Protein AF-A0A7L3MSP8-F1 (afdb_monomer_lite)

Secondary structure (DSSP, 8-state):
-HHHHHHHHHHHHHHHH-TT-HHHHHHHHHHHHHHHHHHHHHTT--THHHHHHHHHHHHT-S-----TTS--TTHHHHHHHHHHHHHHHHHHHHHHHHHTHHHH--TT-EEEEES--HHHHHHHHHHHTT---EEEEE--TTTTTHHHHHHHHHTTT-EEEEE-GGGHHHHGGG-SB-

pLDDT: mean 87.99, std 14.35, range [41.19, 97.31]

Organism: NCBI:txid2585811

Structure (mmCIF, N/CA/C/O backbone):
data_AF-A0A7L3MSP8-F1
#
_entry.id   AF-A0A7L3MSP8-F1
#
loop_
_atom_site.group_PDB
_atom_site.id
_atom_site.type_symbol
_atom_site.label_atom_id
_atom_site.label_alt_id
_atom_site.label_comp_id
_atom_site.label_asym_id
_atom_site.label_entity_id
_atom_site.label_seq_id
_atom_site.pdbx_PDB_ins_code
_atom_site.Cartn_x
_atom_site.Cartn_y
_atom_site.Cartn_z
_atom_site.occupancy
_atom_site.B_iso_or_equiv
_atom_site.auth_seq_id
_atom_site.auth_comp_id
_atom_site.auth_asym_id
_atom_site.auth_atom_id
_atom_site.pdbx_PDB_model_num
ATOM 1 N N . GLY A 1 1 ? 10.321 0.038 -31.923 1.00 70.44 1 GLY A N 1
ATOM 2 C CA . GLY A 1 1 ? 11.666 0.379 -31.422 1.00 70.44 1 GLY A CA 1
ATOM 3 C C . GLY A 1 1 ? 12.126 -0.817 -30.639 1.00 70.44 1 GLY A C 1
ATOM 4 O O . GLY A 1 1 ? 11.414 -1.190 -29.720 1.00 70.44 1 GLY A O 1
ATOM 5 N N . GLU A 1 2 ? 13.235 -1.444 -31.031 1.00 84.06 2 GLU A N 1
ATOM 6 C CA . GLU A 1 2 ? 13.592 -2.818 -30.628 1.00 84.06 2 GLU A CA 1
ATOM 7 C C . GLU A 1 2 ? 13.489 -3.065 -29.111 1.00 84.06 2 GLU A C 1
ATOM 9 O O . GLU A 1 2 ? 12.880 -4.042 -28.683 1.00 84.06 2 GLU A O 1
ATOM 14 N N . LEU A 1 3 ? 13.963 -2.119 -28.293 1.00 86.50 3 LEU A N 1
ATOM 15 C CA . LEU A 1 3 ? 13.866 -2.186 -26.832 1.00 86.50 3 LEU A CA 1
ATOM 16 C C . LEU A 1 3 ? 12.416 -2.186 -26.310 1.00 86.50 3 LEU A C 1
ATOM 18 O O . LEU A 1 3 ? 12.076 -2.963 -25.422 1.00 86.50 3 LEU A O 1
ATOM 22 N N . MET A 1 4 ? 11.554 -1.325 -26.853 1.00 88.06 4 MET A N 1
ATOM 23 C CA . MET A 1 4 ? 10.150 -1.215 -26.431 1.00 88.06 4 MET A CA 1
ATOM 24 C C . MET A 1 4 ? 9.363 -2.481 -26.775 1.00 88.06 4 MET A C 1
ATOM 26 O O . MET A 1 4 ? 8.525 -2.922 -25.987 1.00 88.06 4 MET A O 1
ATOM 30 N N . ASP A 1 5 ? 9.640 -3.067 -27.940 1.00 90.50 5 ASP A N 1
ATOM 31 C CA . ASP A 1 5 ? 8.989 -4.293 -28.401 1.00 90.50 5 ASP A CA 1
ATOM 32 C C . ASP A 1 5 ? 9.466 -5.506 -27.585 1.00 90.50 5 ASP A C 1
ATOM 34 O O . ASP A 1 5 ? 8.649 -6.340 -27.183 1.00 90.50 5 ASP A O 1
ATOM 38 N N . LEU A 1 6 ? 10.756 -5.552 -27.231 1.00 93.44 6 LEU A N 1
ATOM 39 C CA . LEU A 1 6 ? 11.322 -6.558 -26.329 1.00 93.44 6 LEU A CA 1
ATOM 40 C C . LEU A 1 6 ? 10.687 -6.487 -24.935 1.00 93.44 6 LEU A C 1
ATOM 42 O O . LEU A 1 6 ? 10.172 -7.490 -24.443 1.00 93.44 6 LEU A O 1
ATOM 46 N N . ILE A 1 7 ? 10.648 -5.300 -24.319 1.00 93.00 7 ILE A N 1
ATOM 47 C CA . ILE A 1 7 ? 10.046 -5.112 -22.988 1.00 93.00 7 ILE A CA 1
ATOM 48 C C . ILE A 1 7 ? 8.552 -5.448 -23.012 1.00 93.00 7 ILE A C 1
ATOM 50 O O . ILE A 1 7 ? 8.040 -6.051 -22.070 1.00 93.00 7 ILE A O 1
ATOM 54 N N . ARG A 1 8 ? 7.833 -5.098 -24.086 1.00 92.62 8 ARG A N 1
ATOM 55 C CA . ARG A 1 8 ? 6.415 -5.4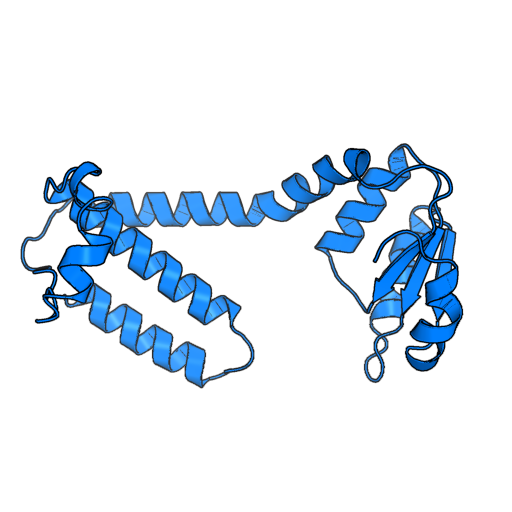50 -24.232 1.00 92.62 8 ARG A CA 1
ATOM 56 C C . ARG A 1 8 ? 6.216 -6.960 -24.326 1.00 92.62 8 ARG A C 1
ATOM 58 O O . ARG A 1 8 ? 5.309 -7.477 -23.682 1.00 92.62 8 ARG A O 1
ATOM 65 N N . THR A 1 9 ? 7.053 -7.649 -25.096 1.00 94.81 9 THR A N 1
ATOM 66 C CA . THR A 1 9 ? 6.977 -9.105 -25.273 1.00 94.81 9 THR A CA 1
ATOM 67 C C . THR A 1 9 ? 7.233 -9.825 -23.952 1.00 94.81 9 THR A C 1
ATOM 69 O O . THR A 1 9 ? 6.417 -10.641 -23.524 1.00 94.81 9 THR A O 1
ATOM 72 N N . GLU A 1 10 ? 8.308 -9.470 -23.246 1.00 94.12 10 GLU A N 1
ATOM 73 C CA . GLU A 1 10 ? 8.603 -10.048 -21.931 1.00 94.12 10 GLU A CA 1
ATOM 74 C C . GLU A 1 10 ? 7.538 -9.675 -20.893 1.00 94.12 10 GLU A C 1
ATOM 76 O O . GLU A 1 10 ? 7.059 -10.534 -20.154 1.00 94.12 10 GLU A O 1
ATOM 81 N N . GLY A 1 11 ? 7.059 -8.431 -20.901 1.00 93.19 11 GLY A N 1
ATOM 82 C CA . GLY A 1 11 ? 5.972 -7.984 -20.032 1.00 93.19 11 GLY A CA 1
ATOM 83 C C . GLY A 1 11 ? 4.668 -8.754 -20.234 1.00 93.19 11 GLY A C 1
ATOM 84 O O . GLY A 1 11 ? 3.991 -9.090 -19.261 1.00 93.19 11 GLY A O 1
ATOM 85 N N . GLN A 1 12 ? 4.320 -9.076 -21.483 1.00 93.69 12 GLN A N 1
ATOM 86 C CA . GLN A 1 12 ? 3.164 -9.916 -21.803 1.00 93.69 12 GLN A CA 1
ATOM 87 C C . GLN A 1 12 ? 3.348 -11.338 -21.278 1.00 93.69 12 GLN A C 1
ATOM 89 O O . GLN A 1 12 ? 2.421 -11.877 -20.677 1.00 93.69 12 GLN A O 1
ATOM 94 N N . ARG A 1 13 ? 4.542 -11.924 -21.433 1.00 95.25 13 ARG A N 1
ATOM 95 C CA . ARG A 1 13 ? 4.858 -13.252 -20.886 1.00 95.25 13 ARG A CA 1
ATOM 96 C C . ARG A 1 13 ? 4.731 -13.280 -19.363 1.00 95.25 13 ARG A C 1
ATOM 98 O O . ARG A 1 13 ? 4.086 -14.176 -18.829 1.00 95.25 13 ARG A O 1
ATOM 105 N N . MET A 1 14 ? 5.288 -12.285 -18.670 1.00 93.38 14 MET A N 1
ATOM 106 C CA . MET A 1 14 ? 5.207 -12.181 -17.208 1.00 93.38 14 MET A CA 1
ATOM 107 C C . MET A 1 14 ? 3.766 -11.989 -16.723 1.00 93.38 14 MET A C 1
ATOM 109 O O . MET A 1 14 ? 3.343 -12.641 -15.775 1.00 93.38 14 MET A O 1
ATOM 113 N N . THR A 1 15 ? 2.992 -11.136 -17.398 1.00 93.19 15 THR A N 1
ATOM 114 C CA . THR A 1 15 ? 1.585 -10.885 -17.039 1.00 93.19 15 THR A CA 1
ATOM 115 C C . THR A 1 15 ? 0.713 -12.116 -17.296 1.00 93.19 15 THR A C 1
ATOM 117 O O . THR A 1 15 ? -0.173 -12.424 -16.504 1.00 93.19 15 THR A O 1
ATOM 120 N N . ALA A 1 16 ? 0.974 -12.852 -18.379 1.00 93.94 16 ALA A N 1
ATOM 121 C CA . ALA A 1 16 ? 0.261 -14.087 -18.692 1.00 93.94 16 ALA A CA 1
ATOM 122 C C . ALA A 1 16 ? 0.574 -15.221 -17.701 1.00 93.94 16 ALA A C 1
ATOM 124 O O . ALA A 1 16 ? -0.272 -16.087 -17.495 1.00 93.94 16 ALA A O 1
ATOM 125 N N . ALA A 1 17 ? 1.759 -15.213 -17.079 1.00 95.06 17 ALA A N 1
ATOM 126 C CA . ALA A 1 17 ? 2.148 -16.224 -16.099 1.00 95.06 17 ALA A CA 1
ATOM 127 C C . ALA A 1 17 ? 1.324 -16.147 -14.801 1.00 95.06 17 ALA A C 1
ATOM 129 O O . ALA A 1 17 ? 1.023 -17.187 -14.222 1.00 95.06 17 ALA A O 1
ATOM 130 N N . GLN A 1 18 ? 0.944 -14.942 -14.358 1.00 92.12 18 GLN A N 1
ATOM 131 C CA . GLN A 1 18 ? 0.063 -14.748 -13.203 1.00 92.12 18 GLN A CA 1
ATOM 132 C C . GLN A 1 18 ? -0.848 -13.523 -13.403 1.00 92.12 18 GLN A C 1
ATOM 134 O O . GLN A 1 18 ? -0.516 -12.424 -12.956 1.00 92.12 18 GLN A O 1
ATOM 139 N N . PRO A 1 19 ? -2.023 -13.693 -14.039 1.00 91.38 19 PRO A N 1
ATOM 140 C CA . PRO A 1 19 ? -2.903 -12.573 -14.383 1.00 91.38 19 PRO A CA 1
ATOM 141 C C . PRO A 1 19 ? -3.465 -11.798 -13.182 1.00 91.38 19 PRO A C 1
ATOM 143 O O . PRO A 1 19 ? -3.823 -10.631 -13.322 1.00 91.38 19 PRO A O 1
ATOM 146 N N . SER A 1 20 ? -3.549 -12.426 -12.003 1.00 93.06 20 SER A N 1
ATOM 147 C CA . SER A 1 20 ? -3.999 -11.767 -10.769 1.00 93.06 20 SER A CA 1
ATOM 148 C C . SER A 1 20 ? -2.957 -10.806 -10.184 1.00 93.06 20 SER A C 1
ATOM 150 O O . SER A 1 20 ? -3.317 -9.889 -9.450 1.00 93.06 20 SER A O 1
ATOM 152 N N . GLU A 1 21 ? -1.673 -10.991 -10.507 1.00 93.00 21 GLU A N 1
ATOM 153 C CA . GLU A 1 21 ? -0.573 -10.169 -9.998 1.00 93.00 21 GLU A CA 1
ATOM 154 C C . GLU A 1 21 ? -0.356 -8.955 -10.909 1.00 93.00 21 GLU A C 1
ATOM 156 O O . GLU A 1 21 ? 0.511 -8.918 -11.786 1.00 93.00 21 GLU A O 1
ATOM 161 N N . THR A 1 22 ? -1.178 -7.926 -10.712 1.00 93.81 22 THR A N 1
ATOM 162 C CA . THR A 1 22 ? -1.141 -6.729 -11.567 1.00 93.81 22 THR A CA 1
ATOM 163 C C . THR A 1 22 ? 0.103 -5.863 -11.357 1.00 93.81 22 THR A C 1
ATOM 165 O O . THR A 1 22 ? 0.445 -5.076 -12.244 1.00 93.81 22 THR A O 1
ATOM 168 N N . THR A 1 23 ? 0.808 -6.017 -10.229 1.00 93.94 23 THR A N 1
ATOM 169 C CA . THR A 1 23 ? 1.994 -5.228 -9.861 1.00 93.94 23 THR A CA 1
ATOM 170 C C . THR A 1 23 ? 3.063 -5.291 -10.942 1.00 93.94 23 THR A C 1
ATOM 172 O O . THR A 1 23 ? 3.531 -4.256 -11.408 1.00 93.94 23 THR A O 1
ATOM 175 N N . VAL A 1 24 ? 3.390 -6.490 -11.425 1.00 93.69 24 VAL A N 1
ATOM 176 C CA . VAL A 1 24 ? 4.423 -6.687 -12.452 1.00 93.69 24 VAL A CA 1
ATOM 177 C C . VAL A 1 24 ? 4.041 -5.983 -13.756 1.00 93.69 24 VAL A C 1
ATOM 179 O O . VAL A 1 24 ? 4.837 -5.230 -14.314 1.00 93.69 24 VAL A O 1
ATOM 182 N N . GLY A 1 25 ? 2.799 -6.154 -14.215 1.00 93.31 25 GLY A N 1
ATOM 183 C CA . GLY A 1 25 ? 2.310 -5.492 -15.427 1.00 93.31 25 GLY A CA 1
ATOM 184 C C . GLY A 1 25 ? 2.254 -3.964 -15.295 1.00 93.31 25 GLY A C 1
ATOM 185 O O . GLY A 1 25 ? 2.564 -3.247 -16.250 1.00 93.31 25 GLY A O 1
ATOM 186 N N . ASN A 1 26 ? 1.893 -3.453 -14.113 1.00 94.62 26 ASN A N 1
ATOM 187 C CA . ASN A 1 26 ? 1.927 -2.023 -13.798 1.00 94.62 26 ASN A CA 1
ATOM 188 C C . ASN A 1 26 ? 3.366 -1.483 -13.832 1.00 94.62 26 ASN A C 1
ATOM 190 O O . ASN A 1 26 ? 3.604 -0.446 -14.453 1.00 94.62 26 ASN A O 1
ATOM 194 N N . MET A 1 27 ? 4.328 -2.207 -13.251 1.00 94.94 27 MET A N 1
ATOM 195 C CA . MET A 1 27 ? 5.745 -1.833 -13.262 1.00 94.94 27 MET A CA 1
ATOM 196 C C . MET A 1 27 ? 6.330 -1.823 -14.676 1.00 94.94 27 MET A C 1
ATOM 198 O O . MET A 1 27 ? 6.977 -0.851 -15.056 1.00 94.94 27 MET A O 1
ATOM 202 N N . VAL A 1 28 ? 6.029 -2.828 -15.506 1.00 94.56 28 VAL A N 1
ATOM 203 C CA . VAL A 1 28 ? 6.460 -2.842 -16.916 1.00 94.56 28 VAL A CA 1
ATOM 204 C C . VAL A 1 28 ? 5.891 -1.645 -17.681 1.00 94.56 28 VAL A C 1
ATOM 206 O O . VAL A 1 28 ? 6.617 -0.975 -18.414 1.00 94.56 28 VAL A O 1
ATOM 209 N N . ARG A 1 29 ? 4.603 -1.325 -17.495 1.00 93.69 29 ARG A N 1
ATOM 210 C CA . ARG A 1 29 ? 3.987 -0.138 -18.112 1.00 93.69 29 ARG A CA 1
ATOM 211 C C . ARG A 1 29 ? 4.640 1.162 -17.641 1.00 93.69 29 ARG A C 1
ATOM 213 O O . ARG A 1 29 ? 4.819 2.062 -18.459 1.00 93.69 29 ARG A O 1
ATOM 220 N N . ARG A 1 30 ? 5.027 1.249 -16.365 1.00 94.50 30 ARG A N 1
ATOM 221 C CA . ARG A 1 30 ? 5.748 2.402 -15.807 1.00 94.50 30 ARG A CA 1
ATOM 222 C C . ARG A 1 30 ? 7.136 2.544 -16.438 1.00 94.50 30 ARG A C 1
ATOM 224 O O . ARG A 1 30 ? 7.463 3.630 -16.899 1.00 94.50 30 ARG A O 1
ATOM 231 N N . VAL A 1 31 ? 7.896 1.457 -16.578 1.00 94.62 31 VAL A N 1
ATOM 232 C CA . VAL A 1 31 ? 9.206 1.464 -17.262 1.00 94.62 31 VAL A CA 1
ATOM 233 C C . VAL A 1 31 ? 9.072 1.857 -18.738 1.00 94.62 31 VAL A C 1
ATOM 235 O O . VAL A 1 31 ? 9.825 2.697 -19.220 1.00 94.62 31 VAL A O 1
ATOM 238 N N . LEU A 1 32 ? 8.077 1.326 -19.457 1.00 92.69 32 LEU A N 1
ATOM 239 C CA . LEU A 1 32 ? 7.799 1.730 -20.844 1.00 92.69 32 LEU A CA 1
ATOM 240 C C . LEU A 1 32 ? 7.466 3.227 -20.957 1.00 92.69 32 LEU A C 1
ATOM 242 O O . LEU A 1 32 ? 7.831 3.862 -21.946 1.00 92.69 32 LEU A O 1
ATOM 246 N N . LYS A 1 33 ? 6.770 3.791 -19.962 1.00 91.31 33 LYS A N 1
ATOM 247 C CA . LYS A 1 33 ? 6.485 5.228 -19.891 1.00 91.31 33 LYS A CA 1
ATOM 248 C C . LYS A 1 33 ? 7.767 6.038 -19.663 1.00 91.31 33 LYS A C 1
ATOM 250 O O . LYS A 1 33 ? 7.997 6.963 -20.430 1.00 91.31 33 LYS A O 1
ATOM 255 N N . VAL A 1 34 ? 8.625 5.631 -18.725 1.00 92.50 34 VAL A N 1
ATOM 256 C CA . VAL A 1 34 ? 9.934 6.270 -18.477 1.00 92.50 34 VAL A CA 1
ATOM 257 C C . VAL A 1 34 ? 10.793 6.295 -19.741 1.00 92.50 34 VAL A C 1
ATOM 259 O O . VAL A 1 34 ? 11.325 7.335 -20.106 1.00 92.50 34 VAL A O 1
ATOM 262 N N . ILE A 1 35 ? 10.881 5.173 -20.464 1.00 90.75 35 ILE A N 1
ATOM 263 C CA . ILE A 1 35 ? 11.656 5.102 -21.714 1.00 90.75 35 ILE A CA 1
ATOM 264 C C . ILE A 1 35 ? 11.102 6.072 -22.761 1.00 90.75 35 ILE A C 1
ATOM 266 O O . ILE A 1 35 ? 11.875 6.734 -23.452 1.00 90.75 35 ILE A O 1
ATOM 270 N N . ARG A 1 36 ? 9.772 6.176 -22.882 1.00 88.44 36 ARG A N 1
ATOM 271 C CA . ARG A 1 36 ? 9.125 7.114 -23.808 1.00 88.44 36 ARG A CA 1
ATOM 272 C C . ARG A 1 36 ? 9.396 8.570 -23.427 1.00 88.44 36 ARG A C 1
ATOM 274 O O . ARG A 1 36 ? 9.682 9.369 -24.312 1.00 88.44 36 ARG A O 1
ATOM 281 N N . GLU A 1 37 ? 9.311 8.903 -22.144 1.00 88.44 37 GLU A N 1
ATOM 282 C CA . GLU A 1 37 ? 9.545 10.258 -21.631 1.00 88.44 37 GLU A CA 1
ATOM 283 C C . GLU A 1 37 ? 11.007 10.680 -21.811 1.00 88.44 37 GLU A C 1
ATOM 285 O O . GLU A 1 37 ? 11.266 11.732 -22.390 1.00 88.44 37 GLU A O 1
ATOM 290 N N . GLU A 1 38 ? 11.967 9.833 -21.432 1.00 88.81 38 GLU A N 1
ATOM 291 C CA . GLU A 1 38 ? 13.398 10.112 -21.616 1.00 88.81 38 GLU A CA 1
ATOM 292 C C . GLU A 1 38 ? 13.793 10.192 -23.096 1.00 88.81 38 GLU A C 1
ATOM 294 O O . GLU A 1 38 ? 14.581 11.053 -23.494 1.00 88.81 38 GLU A O 1
ATOM 299 N N . TYR A 1 39 ? 13.196 9.354 -23.950 1.00 87.75 39 TYR A N 1
ATOM 300 C CA . TYR A 1 39 ? 13.377 9.465 -25.396 1.00 87.75 39 TYR A CA 1
ATOM 301 C C . TYR A 1 39 ? 12.806 10.778 -25.943 1.00 87.75 39 TYR A C 1
ATOM 303 O O . TYR A 1 39 ? 13.478 11.464 -26.711 1.00 87.75 39 TYR A O 1
ATOM 311 N N . GLY A 1 40 ? 11.593 11.157 -25.528 1.00 84.81 40 GLY A N 1
ATOM 312 C CA . GLY A 1 40 ? 10.947 12.410 -25.923 1.00 84.81 40 GLY A CA 1
ATOM 313 C C . GLY A 1 40 ? 11.746 13.646 -25.508 1.00 84.81 40 GLY A C 1
ATOM 314 O O . GLY A 1 40 ? 11.926 14.554 -26.322 1.00 84.81 40 GLY A O 1
ATOM 315 N N . ARG A 1 41 ? 12.300 13.639 -24.288 1.00 84.31 41 ARG A N 1
ATOM 316 C CA . ARG A 1 41 ? 13.190 14.689 -23.767 1.00 84.31 41 ARG A CA 1
ATOM 317 C C . ARG A 1 41 ? 14.435 14.862 -24.635 1.00 84.31 41 ARG A C 1
ATOM 319 O O . ARG A 1 41 ? 14.742 15.977 -25.047 1.00 84.31 41 ARG A O 1
ATOM 326 N N . LEU A 1 42 ? 15.121 13.769 -24.977 1.00 84.25 42 LEU A N 1
ATOM 327 C CA . LEU A 1 42 ? 16.322 13.808 -25.829 1.00 84.25 42 LEU A CA 1
ATOM 328 C C . LEU A 1 42 ? 16.016 14.136 -27.297 1.00 84.25 42 LEU A C 1
ATOM 330 O O . LEU A 1 42 ? 16.856 14.705 -27.992 1.00 84.25 42 LEU A O 1
ATOM 334 N N . HIS A 1 43 ? 14.815 13.805 -27.769 1.00 82.25 43 HIS A N 1
ATOM 335 C CA . HIS A 1 43 ? 14.352 14.140 -29.113 1.00 82.25 43 HIS A CA 1
ATOM 336 C C . HIS A 1 43 ? 13.924 15.612 -29.263 1.00 82.25 43 HIS A C 1
ATOM 338 O O . HIS A 1 43 ? 13.669 16.059 -30.379 1.00 82.25 43 HIS A O 1
ATOM 344 N N . GLY A 1 44 ? 13.875 16.386 -28.171 1.00 71.81 44 GLY A N 1
ATOM 345 C CA . GLY A 1 44 ? 13.511 17.807 -28.194 1.00 71.81 44 GLY A CA 1
ATOM 346 C C . GLY A 1 44 ? 12.003 18.067 -28.209 1.00 71.81 44 GLY A C 1
ATOM 347 O O . GLY A 1 44 ? 11.564 19.140 -28.624 1.00 71.81 44 GLY A O 1
ATOM 348 N N . ARG A 1 45 ? 11.189 17.103 -27.766 1.00 64.06 45 ARG A N 1
ATOM 349 C CA . ARG A 1 45 ? 9.739 17.279 -27.630 1.00 64.06 45 ARG A CA 1
ATOM 350 C C . ARG A 1 45 ? 9.468 18.114 -26.368 1.00 64.06 45 ARG A C 1
ATOM 352 O O . ARG A 1 45 ? 9.705 17.646 -25.260 1.00 64.06 45 ARG A O 1
ATOM 359 N N . SER A 1 46 ? 9.037 19.368 -26.542 1.00 51.09 46 SER A N 1
ATOM 360 C CA . SER A 1 46 ? 8.674 20.263 -25.427 1.00 51.09 46 SER A CA 1
ATOM 361 C C . SER A 1 46 ? 7.380 19.812 -24.744 1.00 51.09 46 SER A C 1
ATOM 363 O O . SER A 1 46 ? 6.423 19.433 -25.421 1.00 51.09 46 SER A O 1
ATOM 365 N N . GLU A 1 47 ? 7.341 19.914 -23.412 1.00 52.97 47 GLU A N 1
ATOM 366 C CA . GLU A 1 47 ? 6.218 19.492 -22.555 1.00 52.97 47 GLU A CA 1
ATOM 367 C C . GLU A 1 47 ? 4.882 20.204 -22.883 1.00 52.97 47 GLU A C 1
ATOM 369 O O . GLU A 1 47 ? 3.811 19.661 -22.613 1.00 52.97 47 GLU A O 1
ATOM 374 N N . GLU A 1 48 ? 4.911 21.368 -23.548 1.00 47.22 48 GLU A N 1
ATOM 375 C CA . GLU A 1 48 ? 3.712 22.113 -23.980 1.00 47.22 48 GLU A CA 1
ATOM 376 C C . GLU A 1 48 ? 2.898 21.414 -25.091 1.00 47.22 48 GLU A C 1
ATOM 378 O O . GLU A 1 48 ? 1.691 21.639 -25.204 1.00 47.22 48 GLU A O 1
ATOM 383 N N . SER A 1 49 ? 3.511 20.523 -25.882 1.00 50.09 49 SER A N 1
ATOM 384 C CA . SER A 1 49 ? 2.816 19.793 -26.958 1.00 50.09 49 SER A CA 1
ATOM 385 C C . SER A 1 49 ? 1.800 18.775 -26.423 1.00 50.09 49 SER A C 1
ATOM 387 O O . SER A 1 49 ? 0.774 18.528 -27.053 1.00 50.09 49 SER A O 1
ATOM 389 N N . ASP A 1 50 ? 2.044 18.190 -25.247 1.00 52.78 50 ASP A N 1
ATOM 390 C CA . ASP A 1 50 ? 1.279 17.027 -24.780 1.00 52.78 50 ASP A CA 1
ATOM 391 C C . ASP A 1 50 ? -0.096 17.383 -24.179 1.00 52.78 50 ASP A C 1
ATOM 393 O O . ASP A 1 50 ? -1.023 16.569 -24.240 1.00 52.78 50 ASP A O 1
ATOM 397 N N . GLN A 1 51 ? -0.284 18.605 -23.660 1.00 51.75 51 GLN A N 1
ATOM 398 C CA . GLN A 1 51 ? -1.576 19.041 -23.104 1.00 51.75 51 GLN A CA 1
ATOM 399 C C . GLN A 1 51 ? -2.590 19.451 -24.185 1.00 51.75 51 GLN A C 1
ATOM 401 O O . GLN A 1 51 ? -3.780 19.164 -24.044 1.00 51.75 51 GLN A O 1
ATOM 406 N N . GLN A 1 52 ? -2.146 20.066 -25.287 1.00 47.47 52 GLN A N 1
ATOM 407 C CA . GLN A 1 52 ? -3.031 20.472 -26.392 1.00 47.47 52 GLN A CA 1
ATOM 408 C C . GLN A 1 52 ? -3.359 19.321 -27.362 1.00 47.47 52 GLN A C 1
ATOM 410 O O . GLN A 1 52 ? -4.375 19.359 -28.057 1.00 47.47 52 GLN A O 1
ATOM 415 N N . GLU A 1 53 ? -2.557 18.255 -27.382 1.00 53.00 53 GLU A N 1
ATOM 416 C CA . GLU A 1 53 ? -2.726 17.131 -28.306 1.00 53.00 53 GLU A CA 1
ATOM 417 C C . GLU A 1 53 ? -3.805 16.113 -27.898 1.00 53.00 53 GLU A C 1
ATOM 419 O O . GLU A 1 53 ? -4.193 15.300 -28.731 1.00 53.00 53 GLU A O 1
ATOM 424 N N . SER A 1 54 ? -4.332 16.122 -26.668 1.00 59.53 54 SER A N 1
ATOM 425 C CA . SER A 1 54 ? -5.186 15.017 -26.181 1.00 59.53 54 SER A CA 1
ATOM 426 C C . SER A 1 54 ? -6.537 14.879 -26.898 1.00 59.53 54 SER A C 1
ATOM 428 O O . SER A 1 54 ? -6.973 13.758 -27.152 1.00 59.53 54 SER A O 1
ATOM 430 N N . LEU A 1 55 ? -7.190 15.981 -27.288 1.00 57.78 55 LEU A N 1
ATOM 431 C CA . LEU A 1 55 ? -8.424 15.916 -28.092 1.00 57.78 55 LEU A CA 1
ATOM 432 C C . LEU A 1 55 ? -8.131 15.765 -29.592 1.00 57.78 55 LEU A C 1
ATOM 434 O O . LEU A 1 55 ? -8.839 15.041 -30.291 1.00 57.78 55 LEU A O 1
ATOM 438 N N . HIS A 1 56 ? -7.058 16.387 -30.087 1.00 53.19 56 HIS A N 1
ATOM 439 C CA . HIS A 1 56 ? -6.695 16.341 -31.503 1.00 53.19 56 HIS A CA 1
ATOM 440 C C . HIS A 1 56 ? -6.099 14.973 -31.911 1.00 53.19 56 HIS A C 1
ATOM 442 O O . HIS A 1 56 ? -6.456 14.443 -32.960 1.00 53.19 56 HIS A O 1
ATOM 448 N N . LYS A 1 57 ? -5.287 14.312 -31.069 1.00 55.16 57 LYS A N 1
ATOM 449 C CA . LYS A 1 57 ? -4.761 12.945 -31.305 1.00 55.16 57 LYS A CA 1
ATOM 450 C C . LYS A 1 57 ? -5.846 11.872 -31.309 1.00 55.16 57 LYS A C 1
ATOM 452 O O . LYS A 1 57 ? -5.720 10.893 -32.037 1.00 55.16 57 LYS A O 1
ATOM 457 N N . LEU A 1 58 ? -6.905 12.048 -30.519 1.00 57.31 58 LEU A N 1
ATOM 458 C CA . LEU A 1 58 ? -8.025 11.103 -30.452 1.00 57.31 58 LEU A CA 1
ATOM 459 C C . LEU A 1 58 ? -8.860 11.130 -31.744 1.00 57.31 58 LEU A C 1
ATOM 461 O O . LEU A 1 58 ? -9.295 10.085 -32.226 1.00 57.31 58 LEU A O 1
ATOM 465 N N . LEU A 1 59 ? -9.016 12.319 -32.336 1.00 54.38 59 LEU A N 1
ATOM 466 C CA . LEU A 1 59 ? -9.716 12.540 -33.606 1.00 54.38 59 LEU A CA 1
ATOM 467 C C . LEU A 1 59 ? -8.856 12.213 -34.840 1.00 54.38 59 LEU A C 1
ATOM 469 O O . LEU A 1 59 ? -9.398 11.859 -35.883 1.00 54.38 59 LEU A O 1
ATOM 473 N N . THR A 1 60 ? -7.528 12.269 -34.719 1.00 54.62 60 THR A N 1
ATOM 474 C CA . THR A 1 60 ? -6.575 12.028 -35.819 1.00 54.62 60 THR A CA 1
ATOM 475 C C . THR A 1 60 ? -5.901 10.656 -35.704 1.00 54.62 60 THR A C 1
ATOM 477 O O . THR A 1 60 ? -4.703 10.535 -35.944 1.00 54.62 60 THR A O 1
ATOM 480 N N . SER A 1 61 ? -6.642 9.619 -35.293 1.00 45.22 61 SER A N 1
ATOM 481 C CA . SER A 1 61 ? -6.134 8.262 -35.024 1.00 45.22 61 SER A CA 1
ATOM 482 C C . SER A 1 61 ? -5.672 7.495 -36.280 1.00 45.22 61 SER A C 1
ATOM 484 O O . SER A 1 61 ? -6.158 6.419 -36.609 1.00 45.22 61 SER A O 1
ATOM 486 N N . GLY A 1 62 ? -4.652 8.010 -36.961 1.00 41.19 62 GLY A N 1
ATOM 487 C CA . GLY A 1 62 ? -3.597 7.190 -37.540 1.00 41.19 62 GLY A CA 1
ATOM 488 C C . GLY A 1 62 ? -2.494 7.116 -36.494 1.00 41.19 62 GLY A C 1
ATOM 489 O O . GLY A 1 62 ? -1.918 8.144 -36.152 1.00 41.19 62 GLY A O 1
ATOM 490 N N . GLY A 1 63 ? -2.267 5.933 -35.917 1.00 46.03 63 GLY A N 1
ATOM 491 C CA . GLY A 1 63 ? -1.330 5.743 -34.812 1.00 46.03 63 GLY A CA 1
ATOM 492 C C . GLY A 1 63 ? -0.007 6.465 -35.057 1.00 46.03 63 GLY A C 1
ATOM 493 O O . GLY A 1 63 ? 0.686 6.180 -36.032 1.00 46.03 63 GLY A O 1
ATOM 494 N N . LEU A 1 64 ? 0.338 7.389 -34.159 1.00 48.38 64 LEU A N 1
ATOM 495 C CA . LEU A 1 64 ? 1.686 7.927 -34.073 1.00 48.38 64 LEU A CA 1
ATOM 496 C C . LEU A 1 64 ? 2.595 6.761 -33.687 1.00 48.38 64 LEU A C 1
ATOM 498 O O . LEU A 1 64 ? 2.763 6.433 -32.512 1.00 48.38 64 LEU A O 1
ATOM 502 N N . SER A 1 65 ? 3.126 6.087 -34.704 1.00 52.09 65 SER A N 1
ATOM 503 C CA . SER A 1 65 ? 4.379 5.364 -34.592 1.00 52.09 65 SER A CA 1
ATOM 504 C C . SER A 1 65 ? 5.387 6.392 -34.107 1.00 52.09 65 SER A C 1
ATOM 506 O O . SER A 1 65 ? 5.866 7.209 -34.886 1.00 52.09 65 SER A O 1
ATOM 508 N N . GLU A 1 66 ? 5.630 6.429 -32.799 1.00 58.16 66 GLU A N 1
ATOM 509 C CA . GLU A 1 66 ? 6.786 7.134 -32.267 1.00 58.16 66 GLU A CA 1
ATOM 510 C C . GLU A 1 66 ? 8.004 6.504 -32.949 1.00 58.16 66 GLU A C 1
ATOM 512 O O . GLU A 1 66 ? 8.310 5.324 -32.752 1.00 58.16 66 GLU A O 1
ATOM 517 N N . ASP A 1 67 ? 8.633 7.261 -33.846 1.00 64.94 67 ASP A N 1
ATOM 518 C CA . ASP A 1 67 ? 9.775 6.798 -34.619 1.00 64.94 67 ASP A CA 1
ATOM 519 C C . ASP A 1 67 ? 10.995 6.717 -33.698 1.00 64.94 67 ASP A C 1
ATOM 521 O O . ASP A 1 67 ? 11.839 7.604 -33.661 1.00 64.94 67 ASP A O 1
ATOM 525 N N . PHE A 1 68 ? 11.110 5.610 -32.960 1.00 72.12 68 PHE A N 1
ATOM 526 C CA . PHE A 1 68 ? 12.251 5.265 -32.099 1.00 72.12 68 PHE A CA 1
ATOM 527 C C . PHE A 1 68 ? 13.510 4.885 -32.901 1.00 72.12 68 PHE A C 1
ATOM 529 O O . PHE A 1 68 ? 14.170 3.886 -32.608 1.00 72.12 68 PHE A O 1
ATOM 536 N N . ARG A 1 69 ? 13.797 5.605 -33.987 1.00 73.19 69 ARG A N 1
ATOM 537 C CA . ARG A 1 69 ? 14.850 5.260 -34.951 1.00 73.19 69 ARG A CA 1
ATOM 538 C C . ARG A 1 69 ? 16.164 5.977 -34.679 1.00 73.19 69 ARG A C 1
ATOM 540 O O . ARG A 1 69 ? 17.207 5.451 -35.054 1.00 73.19 69 ARG A O 1
ATOM 547 N N . THR A 1 70 ? 16.137 7.146 -34.039 1.00 80.38 70 THR A N 1
ATOM 548 C CA . THR A 1 70 ? 17.363 7.888 -33.715 1.00 80.38 70 THR A CA 1
ATOM 549 C C . THR A 1 70 ? 17.993 7.353 -32.425 1.00 80.38 70 THR A C 1
ATOM 551 O O . THR A 1 70 ? 17.353 7.389 -31.372 1.00 80.38 70 THR A O 1
ATOM 554 N N . PRO A 1 71 ? 19.237 6.839 -32.464 1.00 80.75 71 PRO A N 1
ATOM 555 C CA . PRO A 1 71 ? 19.920 6.388 -31.261 1.00 80.75 71 PRO A CA 1
ATOM 556 C C . PRO A 1 71 ? 20.515 7.582 -30.507 1.00 80.75 71 PRO A C 1
ATOM 558 O O . PRO A 1 71 ? 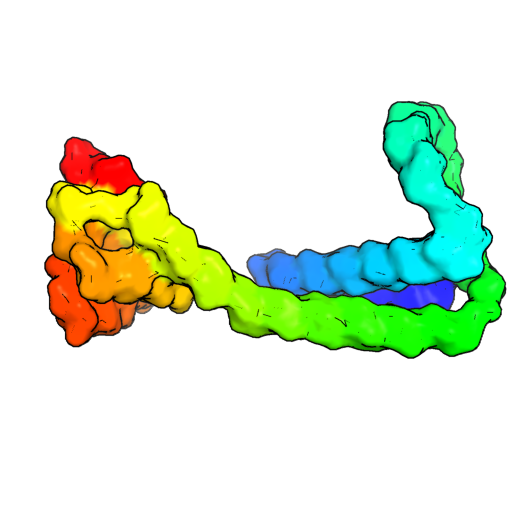21.261 8.378 -31.074 1.00 80.75 71 PRO A O 1
ATOM 561 N N . TYR A 1 72 ? 20.239 7.665 -29.207 1.00 84.12 72 TYR A N 1
ATOM 562 C CA . TYR A 1 72 ? 20.880 8.618 -28.301 1.00 84.12 72 TYR A CA 1
ATOM 563 C C . TYR A 1 72 ? 21.776 7.855 -27.313 1.00 84.12 72 TYR A C 1
ATOM 565 O O . TYR A 1 72 ? 21.258 7.042 -26.545 1.00 84.12 72 TYR A O 1
ATOM 573 N N . PRO A 1 73 ? 23.103 8.093 -27.289 1.00 84.56 73 PRO A N 1
ATOM 574 C CA . PRO A 1 73 ? 24.017 7.372 -26.397 1.00 84.56 73 PRO A CA 1
ATOM 575 C C . PRO A 1 73 ? 23.710 7.550 -24.901 1.00 84.56 73 PRO A C 1
ATOM 577 O O . PRO A 1 73 ? 23.914 6.622 -24.120 1.00 84.56 73 PRO A O 1
ATOM 580 N N . SER A 1 74 ? 23.188 8.715 -24.504 1.00 90.31 74 SER A N 1
ATOM 581 C CA . SER A 1 74 ? 22.826 9.036 -23.116 1.00 90.31 74 SER A CA 1
ATOM 582 C C . SER A 1 74 ? 21.514 8.398 -22.652 1.00 90.31 74 SER A C 1
ATOM 584 O O . SER A 1 74 ? 21.327 8.235 -21.450 1.00 90.31 74 SER A O 1
ATOM 586 N N . LEU A 1 75 ? 20.634 7.967 -23.567 1.00 89.56 75 LEU A N 1
ATOM 587 C CA . LEU A 1 75 ? 19.304 7.440 -23.225 1.00 89.56 75 LEU A CA 1
ATOM 588 C C . LEU A 1 75 ? 19.381 6.269 -22.247 1.00 89.56 75 LEU A C 1
ATOM 590 O O . LEU A 1 75 ? 18.606 6.190 -21.301 1.00 89.56 75 LEU A O 1
ATOM 594 N N . ARG A 1 76 ? 20.338 5.359 -22.455 1.00 90.69 76 ARG A N 1
ATOM 595 C CA . ARG A 1 76 ? 20.524 4.210 -21.565 1.00 90.69 76 ARG A CA 1
ATOM 596 C C . ARG A 1 76 ? 20.870 4.648 -20.141 1.00 90.69 76 ARG A C 1
ATOM 598 O O . ARG A 1 76 ? 20.346 4.059 -19.204 1.00 90.69 76 ARG A O 1
ATOM 605 N N . ALA A 1 77 ? 21.760 5.629 -19.989 1.00 93.81 77 ALA A N 1
ATOM 606 C CA . ALA A 1 77 ? 22.176 6.119 -18.678 1.00 93.81 77 ALA A CA 1
ATOM 607 C C . ALA A 1 77 ? 21.002 6.793 -17.957 1.00 93.81 77 ALA A C 1
ATOM 609 O O . ALA A 1 77 ? 20.691 6.401 -16.837 1.00 93.81 77 ALA A O 1
ATOM 610 N N . ASN A 1 78 ? 20.284 7.684 -18.648 1.00 92.94 78 ASN A N 1
ATOM 611 C CA . ASN A 1 78 ? 19.107 8.363 -18.107 1.00 92.94 78 ASN A CA 1
ATOM 612 C C . ASN A 1 78 ? 18.004 7.383 -17.682 1.00 92.94 78 ASN A C 1
ATOM 614 O O . ASN A 1 78 ? 17.440 7.505 -16.602 1.00 92.94 78 ASN A O 1
ATOM 618 N N . VAL A 1 79 ? 17.705 6.378 -18.514 1.00 93.75 79 VAL A N 1
ATOM 619 C CA . VAL A 1 79 ? 16.686 5.369 -18.188 1.00 93.75 79 VAL A CA 1
ATOM 620 C C . VAL A 1 79 ? 17.095 4.551 -16.963 1.00 93.75 79 VAL A C 1
ATOM 622 O O . VAL A 1 79 ? 16.250 4.258 -16.123 1.00 93.75 79 VAL A O 1
ATOM 625 N N . ILE A 1 80 ? 18.374 4.181 -16.836 1.00 94.75 80 ILE A N 1
ATOM 626 C CA . ILE A 1 80 ? 18.869 3.459 -15.654 1.00 94.75 80 ILE A CA 1
ATOM 627 C C . ILE A 1 80 ? 18.756 4.333 -14.401 1.00 94.75 80 ILE A C 1
ATOM 629 O O . ILE A 1 80 ? 18.315 3.845 -13.364 1.00 94.75 80 ILE A O 1
ATOM 633 N N . GLU A 1 81 ? 19.125 5.608 -14.492 1.00 95.94 81 GLU A N 1
ATOM 634 C CA . GLU A 1 81 ? 19.006 6.563 -13.388 1.00 95.94 81 GLU A CA 1
ATOM 635 C C . GLU A 1 81 ? 17.548 6.729 -12.940 1.00 95.94 81 GLU A C 1
ATOM 637 O O . GLU A 1 81 ? 17.253 6.533 -11.764 1.00 95.94 81 GLU A O 1
ATOM 642 N N . ALA A 1 82 ? 16.622 6.941 -13.878 1.00 95.25 82 ALA A N 1
ATOM 643 C CA . ALA A 1 82 ? 15.194 7.065 -13.590 1.00 95.25 82 ALA A CA 1
ATOM 644 C C . ALA A 1 82 ? 14.587 5.785 -12.979 1.00 95.25 82 ALA A C 1
ATOM 646 O O . ALA A 1 82 ? 13.706 5.848 -12.120 1.00 95.25 82 ALA A O 1
ATOM 647 N N . ILE A 1 83 ? 15.051 4.601 -13.395 1.00 95.50 83 ILE A N 1
ATOM 648 C CA . ILE A 1 83 ? 14.631 3.330 -12.783 1.00 95.50 83 ILE A CA 1
ATOM 649 C C . ILE A 1 83 ? 15.168 3.207 -11.350 1.00 95.50 83 ILE A C 1
ATOM 651 O O . ILE A 1 83 ? 14.443 2.738 -10.474 1.00 95.50 83 ILE A O 1
ATOM 655 N N . ASN A 1 84 ? 16.408 3.629 -11.091 1.00 96.75 84 ASN A N 1
ATOM 656 C CA . ASN A 1 84 ? 16.978 3.609 -9.742 1.00 96.75 84 ASN A CA 1
ATOM 657 C C . ASN A 1 84 ? 16.271 4.601 -8.809 1.00 96.75 84 ASN A C 1
ATOM 659 O O . ASN A 1 84 ? 15.982 4.253 -7.668 1.00 96.75 84 ASN A O 1
ATOM 663 N N . GLU A 1 85 ? 15.942 5.799 -9.291 1.00 96.12 85 GLU A N 1
ATOM 664 C CA . GLU A 1 85 ? 15.146 6.776 -8.540 1.00 96.12 85 GLU A CA 1
ATOM 665 C C . GLU A 1 85 ? 13.773 6.201 -8.168 1.00 96.12 85 GLU A C 1
ATOM 667 O O . GLU A 1 85 ? 13.368 6.239 -7.007 1.00 96.12 85 GLU A O 1
ATOM 672 N N . MET A 1 86 ? 13.099 5.567 -9.131 1.00 94.81 86 MET A N 1
ATOM 673 C CA . MET A 1 86 ? 11.830 4.877 -8.898 1.00 94.81 86 MET A CA 1
ATOM 674 C C . MET A 1 86 ? 11.947 3.762 -7.852 1.00 94.81 86 MET A C 1
ATOM 676 O O . MET A 1 86 ? 11.018 3.547 -7.075 1.00 94.81 86 MET A O 1
ATOM 680 N N . LEU A 1 87 ? 13.059 3.027 -7.833 1.00 95.56 87 LEU A N 1
ATOM 681 C CA . LEU A 1 87 ? 13.295 1.973 -6.849 1.00 95.56 87 LEU A CA 1
ATOM 682 C C . LEU A 1 87 ? 13.416 2.563 -5.439 1.00 95.56 87 LEU A C 1
ATOM 684 O O . LEU A 1 87 ? 12.736 2.093 -4.529 1.00 95.56 87 LEU A O 1
ATOM 688 N N . ILE A 1 88 ? 14.204 3.628 -5.278 1.00 96.31 88 ILE A N 1
ATOM 689 C CA . ILE A 1 88 ? 14.367 4.334 -3.997 1.00 96.31 88 ILE A CA 1
ATOM 690 C C . ILE A 1 88 ? 13.018 4.890 -3.506 1.00 96.31 88 ILE A C 1
ATOM 692 O O . ILE A 1 88 ? 12.681 4.771 -2.328 1.00 96.31 88 ILE A O 1
ATOM 696 N N . GLU A 1 89 ? 12.208 5.453 -4.406 1.00 95.12 89 GLU A N 1
ATOM 697 C CA . GLU A 1 89 ? 10.859 5.941 -4.090 1.00 95.12 89 GLU A CA 1
ATOM 698 C C . GLU A 1 89 ? 9.948 4.815 -3.565 1.00 95.12 89 GLU A C 1
ATOM 700 O O . GLU A 1 89 ? 9.242 4.983 -2.563 1.00 95.12 89 GLU A O 1
ATOM 705 N N . LEU A 1 90 ? 9.975 3.646 -4.214 1.00 93.88 90 LEU A N 1
ATOM 706 C CA . LEU A 1 90 ? 9.182 2.485 -3.804 1.00 93.88 90 LEU A CA 1
ATOM 707 C C . LEU A 1 90 ? 9.585 1.975 -2.418 1.00 93.88 90 LEU A C 1
ATOM 709 O O . LEU A 1 90 ? 8.709 1.643 -1.618 1.00 93.88 90 LEU A O 1
ATOM 713 N N . GLU A 1 91 ? 10.882 1.952 -2.112 1.00 94.50 91 GLU A N 1
ATOM 714 C CA . GLU A 1 91 ? 11.385 1.554 -0.794 1.00 94.50 91 GLU A CA 1
ATOM 715 C C . GLU A 1 91 ? 10.898 2.503 0.313 1.00 94.50 91 GLU A C 1
ATOM 717 O O . GLU A 1 91 ? 10.452 2.042 1.364 1.00 94.50 91 GLU A O 1
ATOM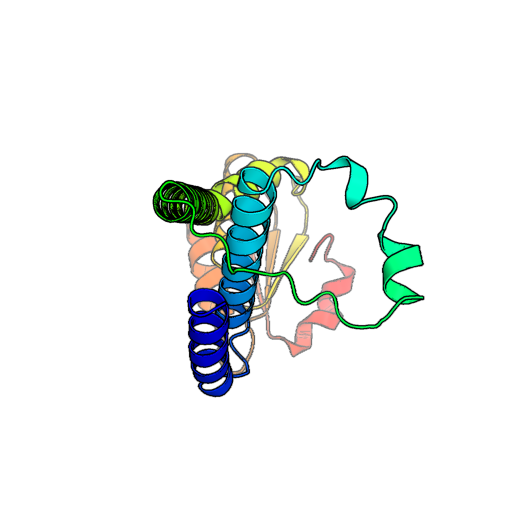 722 N N . GLY A 1 92 ? 10.880 3.816 0.058 1.00 94.00 92 GLY A N 1
ATOM 723 C CA . GLY A 1 92 ? 10.426 4.827 1.023 1.00 94.00 92 GLY A CA 1
ATOM 724 C C . GLY A 1 92 ? 8.904 4.991 1.145 1.00 94.00 92 GLY A C 1
ATOM 725 O O . GLY A 1 92 ? 8.425 5.711 2.023 1.00 94.00 92 GLY A O 1
ATOM 726 N N . THR A 1 93 ? 8.109 4.343 0.289 1.00 95.38 93 THR A N 1
ATOM 727 C CA . THR A 1 93 ? 6.657 4.592 0.206 1.00 95.38 93 THR A CA 1
ATOM 728 C C . THR A 1 93 ? 5.917 4.252 1.506 1.00 95.38 93 THR A C 1
ATOM 730 O O . THR A 1 93 ? 5.002 4.974 1.902 1.00 95.38 93 THR A O 1
ATOM 733 N N . THR A 1 94 ? 6.311 3.181 2.202 1.00 95.25 94 THR A N 1
ATOM 734 C CA . THR A 1 94 ? 5.618 2.751 3.433 1.00 95.25 94 THR A CA 1
ATOM 735 C C . THR A 1 94 ? 5.779 3.771 4.559 1.00 95.25 94 THR A C 1
ATOM 737 O O . THR A 1 94 ? 4.798 4.103 5.223 1.00 95.25 94 THR A O 1
ATOM 740 N N . ASP A 1 95 ? 6.983 4.314 4.728 1.00 94.69 95 ASP A N 1
ATOM 741 C CA . ASP A 1 95 ? 7.279 5.304 5.766 1.00 94.69 95 ASP A CA 1
ATOM 742 C C . ASP A 1 95 ? 6.601 6.643 5.462 1.00 94.69 95 ASP A C 1
ATOM 744 O O . ASP A 1 95 ? 6.031 7.274 6.355 1.00 94.69 95 ASP A O 1
ATOM 748 N N . ASN A 1 96 ? 6.575 7.037 4.185 1.00 95.69 96 ASN A N 1
ATOM 749 C CA . ASN A 1 96 ? 5.868 8.233 3.730 1.00 95.69 96 ASN A CA 1
ATOM 750 C C . ASN A 1 96 ? 4.371 8.176 4.054 1.00 95.69 96 ASN A C 1
ATOM 752 O O . ASN A 1 96 ? 3.810 9.153 4.551 1.00 95.69 96 ASN A O 1
ATOM 756 N N . ILE A 1 97 ? 3.732 7.024 3.831 1.00 96.44 97 ILE A N 1
ATOM 757 C CA . ILE A 1 97 ? 2.326 6.808 4.194 1.00 96.44 97 ILE A CA 1
ATOM 758 C C . ILE A 1 97 ? 2.161 6.828 5.718 1.00 96.44 97 ILE A C 1
ATOM 760 O O . ILE A 1 97 ? 1.252 7.474 6.237 1.00 96.44 97 ILE A O 1
ATOM 764 N N . ALA A 1 98 ? 3.048 6.159 6.455 1.00 95.25 98 ALA A N 1
ATOM 765 C CA . ALA A 1 98 ? 2.949 6.059 7.906 1.00 95.25 98 ALA A CA 1
ATOM 766 C C . ALA A 1 98 ? 3.106 7.422 8.613 1.00 95.25 98 ALA A C 1
ATOM 768 O O . ALA A 1 98 ? 2.433 7.675 9.614 1.00 95.25 98 ALA A O 1
ATOM 769 N N . MET A 1 99 ? 3.898 8.348 8.059 1.00 94.00 99 MET A N 1
ATOM 770 C CA . MET A 1 99 ? 4.011 9.723 8.569 1.00 94.00 99 MET A CA 1
ATOM 771 C C . MET A 1 99 ? 2.680 10.494 8.545 1.00 94.00 99 MET A C 1
ATOM 773 O O . MET A 1 99 ? 2.442 11.323 9.425 1.00 94.00 99 MET A O 1
ATOM 777 N N . GLN A 1 100 ? 1.783 10.189 7.603 1.00 95.06 100 GLN A N 1
ATOM 778 C CA . GLN A 1 100 ? 0.468 10.837 7.482 1.00 95.06 100 GLN A CA 1
ATOM 779 C C . GLN A 1 100 ? -0.560 10.309 8.499 1.00 95.06 100 GLN A C 1
ATOM 781 O O . GLN A 1 100 ? -1.641 10.878 8.656 1.00 95.06 100 GLN A O 1
ATOM 786 N N . ALA A 1 101 ? -0.240 9.249 9.249 1.00 95.38 101 ALA A N 1
ATOM 787 C CA . ALA A 1 101 ? -1.194 8.590 10.142 1.00 95.38 101 ALA A CA 1
ATOM 788 C C . ALA A 1 101 ? -1.766 9.504 11.232 1.00 95.38 101 ALA A C 1
ATOM 790 O O . ALA A 1 101 ? -2.939 9.397 11.603 1.00 95.38 101 ALA A O 1
ATOM 791 N N . LEU A 1 102 ? -0.961 10.453 11.714 1.00 94.12 102 LEU A N 1
ATOM 792 C CA . LEU A 1 102 ? -1.365 11.403 12.752 1.00 94.12 102 LEU A CA 1
ATOM 793 C C . LEU A 1 102 ? -2.400 12.429 12.277 1.00 94.12 102 LEU A C 1
ATOM 795 O O . LEU A 1 102 ? -3.070 13.035 13.112 1.00 94.12 102 LEU A O 1
ATOM 799 N N . GLU A 1 103 ? -2.551 12.647 10.977 1.00 94.94 103 GLU A N 1
ATOM 800 C CA . GLU A 1 103 ? -3.570 13.560 10.445 1.00 94.94 103 GLU A CA 1
ATOM 801 C C . GLU A 1 103 ? -4.939 12.877 10.350 1.00 94.94 103 GLU A C 1
ATOM 803 O O . GLU A 1 103 ? -5.972 13.536 10.445 1.00 94.94 103 GLU A O 1
ATOM 808 N N . HIS A 1 104 ? -4.959 11.545 10.240 1.00 94.38 104 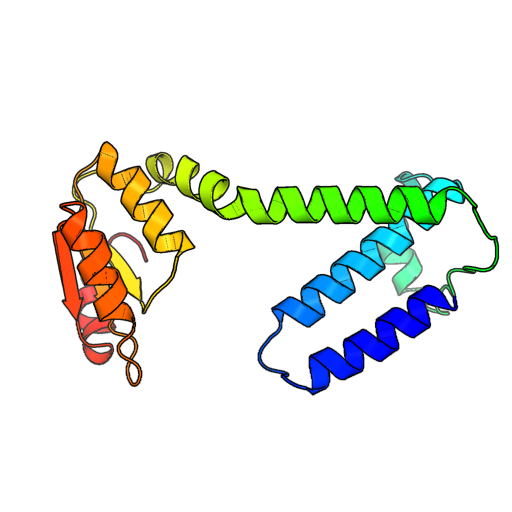HIS A N 1
ATOM 809 C CA . HIS A 1 104 ? -6.180 10.783 9.980 1.00 94.38 104 HIS A CA 1
ATOM 810 C C . HIS A 1 104 ? -6.752 10.052 11.202 1.00 94.38 104 HIS A C 1
ATOM 812 O O . HIS A 1 104 ? -7.975 9.916 11.297 1.00 94.38 104 HIS A O 1
ATOM 818 N N . ILE A 1 105 ? -5.911 9.585 12.132 1.00 95.81 105 ILE A N 1
ATOM 819 C CA . ILE A 1 105 ? -6.346 8.761 13.275 1.00 95.81 105 ILE A CA 1
ATOM 820 C C . ILE A 1 105 ? -6.393 9.594 14.544 1.00 95.81 105 ILE A C 1
ATOM 822 O O . ILE A 1 105 ? -5.340 9.955 15.063 1.00 95.81 105 ILE A O 1
ATOM 826 N N . HIS A 1 106 ? -7.572 9.851 15.104 1.00 95.19 106 HIS A N 1
ATOM 827 C CA . HIS A 1 106 ? -7.719 10.581 16.371 1.00 95.19 106 HIS A CA 1
ATOM 828 C C . HIS A 1 106 ? -7.888 9.644 17.574 1.00 95.19 106 HIS A C 1
ATOM 830 O O . HIS A 1 106 ? -8.146 8.450 17.436 1.00 95.19 106 HIS A O 1
ATOM 836 N N . SER A 1 107 ? -7.713 10.188 18.781 1.00 95.12 107 SER A N 1
ATOM 837 C CA . SER A 1 107 ? -7.903 9.420 20.014 1.00 95.12 107 SER A CA 1
ATOM 838 C C . SER A 1 107 ? -9.364 8.997 20.191 1.00 95.12 107 SER A C 1
ATOM 840 O O . SER A 1 107 ? -10.269 9.773 19.895 1.00 95.12 107 SER A O 1
ATOM 842 N N . ASN A 1 108 ? -9.579 7.806 20.754 1.00 94.12 108 ASN A N 1
ATOM 843 C CA . ASN A 1 108 ? -10.893 7.191 20.986 1.00 94.12 108 ASN A CA 1
ATOM 844 C C . ASN A 1 108 ? -11.717 6.934 19.709 1.00 94.12 108 ASN A C 1
ATOM 846 O O . ASN A 1 108 ? -12.937 6.804 19.787 1.00 94.12 108 ASN A O 1
ATOM 850 N N . GLU A 1 109 ? -11.071 6.856 18.544 1.00 95.75 109 GLU A N 1
ATOM 851 C CA . GLU A 1 109 ? -11.716 6.366 17.325 1.00 95.75 109 GLU A CA 1
ATOM 852 C C . GLU A 1 109 ? -11.706 4.835 17.275 1.00 95.75 109 GLU A C 1
ATOM 854 O O . GLU A 1 109 ? -10.788 4.182 17.778 1.00 95.75 109 GLU A O 1
ATOM 859 N N . VAL A 1 110 ? -12.728 4.271 16.632 1.00 96.31 110 VAL A N 1
ATOM 860 C CA . VAL A 1 110 ? -12.802 2.853 16.283 1.00 96.31 110 VAL A CA 1
ATOM 861 C C . VAL A 1 110 ? -12.478 2.712 14.801 1.00 96.31 110 VAL A C 1
ATOM 863 O O . VAL A 1 110 ? -13.258 3.128 13.937 1.00 96.31 110 VAL A O 1
ATOM 866 N N . ILE A 1 111 ? -11.315 2.138 14.514 1.00 97.12 111 ILE A N 1
ATOM 867 C CA . ILE A 1 111 ? -10.825 1.874 13.161 1.00 97.12 111 ILE A CA 1
ATOM 868 C C . ILE A 1 111 ? -11.077 0.412 12.828 1.00 97.12 111 ILE A C 1
ATOM 870 O O . ILE A 1 111 ? -10.821 -0.461 13.652 1.00 97.12 111 ILE A O 1
ATOM 874 N N . MET A 1 112 ? -11.553 0.122 11.627 1.00 97.06 112 MET A N 1
ATOM 875 C CA . MET A 1 112 ? -11.747 -1.242 11.155 1.00 97.06 112 MET A CA 1
ATOM 876 C C . MET A 1 112 ? -10.770 -1.567 10.033 1.00 97.06 112 MET A C 1
ATOM 878 O O . MET A 1 112 ? -10.568 -0.762 9.145 1.00 97.06 112 MET A O 1
ATOM 882 N N . THR A 1 113 ? -10.178 -2.756 10.049 1.00 96.50 113 THR A N 1
ATOM 883 C CA . THR A 1 113 ? -9.296 -3.253 8.984 1.00 96.50 113 THR A CA 1
ATOM 884 C C . THR A 1 113 ? -9.639 -4.704 8.659 1.00 96.50 113 THR A C 1
ATOM 886 O O . THR A 1 113 ? -10.281 -5.390 9.457 1.00 96.50 113 THR A O 1
ATOM 889 N N . ILE A 1 114 ? -9.223 -5.185 7.488 1.00 95.94 114 ILE A N 1
ATOM 890 C CA . ILE A 1 114 ? -9.451 -6.565 7.050 1.00 95.94 114 ILE A CA 1
ATOM 891 C C . ILE A 1 114 ? -8.136 -7.236 6.654 1.00 95.94 114 ILE A C 1
ATOM 893 O O . ILE A 1 114 ? -7.312 -6.652 5.950 1.00 95.94 114 ILE A O 1
ATOM 897 N N . GLY A 1 115 ? -7.957 -8.484 7.089 1.00 95.62 115 GLY A N 1
ATOM 898 C CA . GLY A 1 115 ? -6.791 -9.290 6.751 1.00 95.62 115 GLY A CA 1
ATOM 899 C C . GLY A 1 115 ? -5.486 -8.698 7.279 1.00 95.62 115 GLY A C 1
ATOM 900 O O . GLY A 1 115 ? -5.440 -8.099 8.353 1.00 95.62 115 GLY A O 1
ATOM 901 N N . TYR A 1 116 ? -4.407 -8.903 6.524 1.00 95.94 116 TYR A N 1
ATOM 902 C CA . TYR A 1 116 ? -3.073 -8.440 6.884 1.00 95.94 116 TYR A CA 1
ATOM 903 C C . TYR A 1 116 ? -2.490 -7.530 5.805 1.00 95.94 116 TYR A C 1
ATOM 905 O O . TYR A 1 116 ? -2.386 -7.913 4.641 1.00 95.94 116 TYR A O 1
ATOM 913 N N . SER A 1 117 ? -2.051 -6.337 6.208 1.00 96.25 117 SER A N 1
ATOM 914 C CA . SER A 1 117 ? -1.322 -5.411 5.344 1.00 96.25 117 SER A CA 1
ATOM 915 C C . SER A 1 117 ? -0.185 -4.753 6.114 1.00 96.25 117 SER A C 1
ATOM 917 O O . SER A 1 117 ? -0.409 -4.113 7.139 1.00 96.25 117 SER A O 1
ATOM 919 N N . ARG A 1 118 ? 1.039 -4.867 5.585 1.00 95.06 118 ARG A N 1
ATOM 920 C CA . ARG A 1 118 ? 2.247 -4.263 6.176 1.00 95.06 118 ARG A CA 1
ATOM 921 C C . ARG A 1 118 ? 2.161 -2.739 6.232 1.00 95.06 118 ARG A C 1
ATOM 923 O O . ARG A 1 118 ? 2.587 -2.140 7.212 1.00 95.06 118 ARG A O 1
ATOM 930 N N . THR A 1 119 ? 1.588 -2.122 5.201 1.00 96.69 119 THR A N 1
ATOM 931 C CA . THR A 1 119 ? 1.446 -0.665 5.122 1.00 96.69 119 THR A CA 1
ATOM 932 C C . THR A 1 119 ? 0.460 -0.155 6.167 1.00 96.69 119 THR A C 1
ATOM 934 O O . THR A 1 119 ? 0.757 0.806 6.869 1.00 96.69 119 THR A O 1
ATOM 937 N N . VAL A 1 120 ? -0.680 -0.836 6.333 1.00 96.44 120 VAL A N 1
ATOM 938 C CA . VAL A 1 120 ? -1.674 -0.474 7.356 1.00 96.44 120 VAL A CA 1
ATOM 939 C C . VAL A 1 120 ? -1.142 -0.771 8.760 1.00 96.44 120 VAL A C 1
ATOM 941 O O . VAL A 1 120 ? -1.348 0.025 9.670 1.00 96.44 120 VAL A O 1
ATOM 944 N N . GLU A 1 121 ? -0.402 -1.870 8.943 1.00 95.94 121 GLU A N 1
ATOM 945 C CA . GLU A 1 121 ? 0.287 -2.177 10.201 1.00 95.94 121 GLU A CA 1
ATOM 946 C C . GLU A 1 121 ? 1.217 -1.022 10.602 1.00 95.94 121 GLU A C 1
ATOM 948 O O . GLU A 1 121 ? 1.093 -0.500 11.708 1.00 95.94 121 GLU A O 1
ATOM 953 N N . ALA A 1 122 ? 2.107 -0.584 9.704 1.00 96.12 122 ALA A N 1
ATOM 954 C CA . ALA A 1 122 ? 3.017 0.533 9.955 1.00 96.12 122 ALA A CA 1
ATOM 955 C C . ALA A 1 122 ? 2.260 1.842 10.241 1.00 96.12 122 ALA A C 1
ATOM 957 O O . ALA A 1 122 ? 2.569 2.534 11.209 1.00 96.12 122 ALA A O 1
ATOM 958 N N . PHE A 1 123 ? 1.216 2.135 9.464 1.00 97.12 123 PHE A N 1
ATOM 959 C CA . PHE A 1 123 ? 0.377 3.322 9.634 1.00 97.12 123 PHE A CA 1
ATOM 960 C C . PHE A 1 123 ? -0.284 3.385 11.020 1.00 97.12 123 PHE A C 1
ATOM 962 O O . PHE A 1 123 ? -0.192 4.395 11.719 1.00 97.12 123 PHE A O 1
ATOM 969 N N . LEU A 1 124 ? -0.903 2.288 11.466 1.00 96.31 124 LEU A N 1
ATOM 970 C CA . LEU A 1 124 ? -1.537 2.219 12.785 1.00 96.31 124 LEU A CA 1
ATOM 971 C C . LEU A 1 124 ? -0.500 2.293 13.913 1.00 96.31 124 LEU A C 1
ATOM 973 O O . LEU A 1 124 ? -0.736 2.961 14.920 1.00 96.31 124 LEU A O 1
ATOM 977 N N . LYS A 1 125 ? 0.665 1.658 13.744 1.00 95.31 125 LYS A N 1
ATOM 978 C CA . LYS A 1 125 ? 1.758 1.716 14.725 1.00 95.31 125 LYS A CA 1
ATOM 979 C C . LYS A 1 125 ? 2.311 3.127 14.899 1.00 95.31 125 LYS A C 1
ATOM 981 O O . LYS A 1 125 ? 2.535 3.549 16.032 1.00 95.31 125 LYS A O 1
ATOM 986 N N . GLU A 1 126 ? 2.485 3.879 13.815 1.00 95.69 126 GLU A N 1
ATOM 987 C CA . GLU A 1 126 ? 2.932 5.273 13.894 1.00 95.69 126 GLU A CA 1
ATOM 988 C C . GLU A 1 126 ? 1.917 6.166 14.621 1.00 95.69 126 GLU A C 1
ATOM 990 O O . GLU A 1 126 ? 2.298 6.969 15.479 1.00 95.69 126 GLU A O 1
ATOM 995 N N . ALA A 1 127 ? 0.615 5.985 14.373 1.00 95.44 127 ALA A N 1
ATOM 996 C CA . ALA A 1 127 ? -0.422 6.714 15.106 1.00 95.44 127 ALA A CA 1
ATOM 997 C C . ALA A 1 127 ? -0.468 6.345 16.600 1.00 95.44 127 ALA A C 1
ATOM 999 O O . ALA A 1 127 ? -0.640 7.222 17.457 1.00 95.44 127 ALA A O 1
ATOM 1000 N N . ALA A 1 128 ? -0.271 5.063 16.925 1.00 95.06 128 ALA A N 1
ATOM 1001 C CA . ALA A 1 128 ? -0.339 4.539 18.290 1.00 95.06 128 ALA A CA 1
ATOM 1002 C C . ALA A 1 128 ? 0.738 5.110 19.222 1.00 95.06 128 ALA A C 1
ATOM 1004 O O . ALA A 1 128 ? 0.532 5.197 20.432 1.00 95.06 128 ALA A O 1
ATOM 1005 N N . ARG A 1 129 ? 1.863 5.588 18.673 1.00 93.50 129 ARG A N 1
ATOM 1006 C CA . ARG A 1 129 ? 2.917 6.252 19.458 1.00 93.50 129 ARG A CA 1
ATOM 1007 C C . ARG A 1 129 ? 2.424 7.495 20.195 1.00 93.50 129 ARG A C 1
ATOM 1009 O O . ARG A 1 129 ? 2.961 7.825 21.249 1.00 93.50 129 ARG A O 1
ATOM 1016 N N . LYS A 1 130 ? 1.441 8.213 19.637 1.00 93.50 130 LYS A N 1
ATOM 1017 C CA . LYS A 1 130 ? 0.938 9.478 20.204 1.00 93.50 130 LYS A CA 1
ATOM 1018 C C . LYS A 1 130 ? -0.513 9.410 20.671 1.00 93.50 130 LYS A C 1
ATOM 1020 O O . LYS A 1 130 ? -0.912 10.243 21.483 1.00 93.50 130 LYS A O 1
ATOM 1025 N N . ARG A 1 131 ? -1.321 8.486 20.145 1.00 93.88 131 ARG A N 1
ATOM 1026 C CA . ARG A 1 131 ? -2.776 8.446 20.361 1.00 93.88 131 ARG A CA 1
ATOM 1027 C C . ARG A 1 131 ? -3.228 7.047 20.759 1.00 93.88 131 ARG A C 1
ATOM 1029 O O . ARG A 1 131 ? -2.670 6.057 20.307 1.00 93.88 131 ARG A O 1
ATOM 1036 N N . LYS A 1 132 ? -4.268 6.980 21.592 1.00 95.50 132 LYS A N 1
ATOM 1037 C CA . LYS A 1 132 ? -4.938 5.727 21.961 1.00 95.50 132 LYS A CA 1
ATOM 1038 C C . LYS A 1 132 ? -6.251 5.616 21.203 1.00 95.50 132 LYS A C 1
ATOM 1040 O O . LYS A 1 132 ? -7.055 6.543 21.250 1.00 95.50 132 LYS A O 1
ATOM 1045 N N . PHE A 1 133 ? -6.453 4.505 20.516 1.00 96.38 133 PHE A N 1
ATOM 1046 C CA . PHE A 1 133 ? -7.635 4.217 19.709 1.00 96.38 133 PHE A CA 1
ATOM 1047 C C . PHE A 1 133 ? -7.851 2.703 19.660 1.00 96.38 133 PHE A C 1
ATOM 1049 O O . PHE A 1 133 ? -6.965 1.933 20.047 1.00 96.38 133 PHE A O 1
ATOM 1056 N N . GLN A 1 134 ? -9.026 2.293 19.192 1.00 96.56 134 GLN A N 1
ATOM 1057 C CA . GLN A 1 134 ? -9.403 0.892 19.072 1.00 96.56 134 GLN A CA 1
ATOM 1058 C C . GLN A 1 134 ? -9.327 0.454 17.610 1.00 96.56 134 GLN A C 1
ATOM 1060 O O . GLN A 1 134 ? -9.750 1.182 16.711 1.00 96.56 134 GLN A O 1
ATOM 1065 N N . VAL A 1 135 ? -8.813 -0.750 17.372 1.00 97.31 135 VAL A N 1
ATOM 1066 C CA . VAL A 1 135 ? -8.752 -1.366 16.047 1.00 97.31 135 VAL A CA 1
ATOM 1067 C C . VAL A 1 135 ? -9.529 -2.669 16.040 1.00 97.31 135 VAL A C 1
ATOM 1069 O O . VAL A 1 135 ? -9.290 -3.584 16.825 1.00 97.31 135 VAL A O 1
ATOM 1072 N N . ILE A 1 136 ? -10.444 -2.775 15.097 1.00 97.00 136 ILE A N 1
ATOM 1073 C CA . ILE A 1 136 ? -11.205 -3.972 14.804 1.00 97.00 136 ILE A CA 1
ATOM 1074 C C . ILE A 1 136 ? -10.584 -4.626 13.574 1.00 97.00 136 ILE A C 1
ATOM 1076 O O . ILE A 1 136 ? -10.469 -3.993 12.529 1.00 97.00 136 ILE A O 1
ATOM 1080 N N . VAL A 1 137 ? -10.176 -5.886 13.687 1.00 97.12 137 VAL A N 1
ATOM 1081 C CA . VAL A 1 137 ? -9.546 -6.632 12.593 1.00 97.12 137 VAL A CA 1
ATOM 1082 C C . VAL A 1 137 ? -10.451 -7.789 12.186 1.00 97.12 137 VAL A C 1
ATOM 1084 O O . VAL A 1 137 ? -10.694 -8.705 12.972 1.00 97.12 137 VAL A O 1
ATOM 1087 N N . ALA A 1 138 ? -10.943 -7.758 10.952 1.00 96.50 138 ALA A N 1
ATOM 1088 C CA . ALA A 1 138 ? -11.620 -8.894 10.341 1.00 96.50 138 ALA A CA 1
ATOM 1089 C C . ALA A 1 138 ? -10.583 -9.929 9.870 1.00 96.50 138 ALA A C 1
ATOM 1091 O O . ALA A 1 138 ? -9.555 -9.576 9.282 1.00 96.50 138 ALA A O 1
ATOM 1092 N N . GLU A 1 139 ? -10.819 -11.207 10.165 1.00 94.62 139 GLU A N 1
ATOM 1093 C CA . GLU A 1 139 ? -9.825 -12.269 9.989 1.00 94.62 139 GLU A CA 1
ATOM 1094 C C . GLU A 1 139 ? -9.465 -12.586 8.528 1.00 94.62 139 GLU A C 1
ATOM 1096 O O . GLU A 1 139 ? -8.345 -13.046 8.291 1.00 94.62 139 GLU A O 1
ATOM 1101 N N . CYS A 1 140 ? -10.326 -12.271 7.552 1.00 94.69 140 CYS A N 1
ATOM 1102 C CA . CYS A 1 140 ? -10.154 -12.631 6.138 1.00 94.69 140 CYS A CA 1
ATOM 1103 C C . CYS A 1 140 ? -10.073 -14.160 5.952 1.00 94.69 140 CYS A C 1
ATOM 1105 O O . CYS A 1 140 ? -9.047 -14.740 5.571 1.00 94.69 140 CYS A O 1
ATOM 1107 N N . ALA A 1 141 ? -11.173 -14.837 6.276 1.00 92.50 141 ALA A N 1
ATOM 1108 C CA . ALA A 1 141 ? -11.369 -16.250 5.997 1.00 92.50 141 ALA A CA 1
ATOM 1109 C C . ALA A 1 141 ? -11.324 -16.495 4.471 1.00 92.50 141 ALA A C 1
ATOM 1111 O O . ALA A 1 141 ? -11.830 -15.683 3.694 1.00 92.50 141 ALA A O 1
ATOM 1112 N N . PRO A 1 142 ? -10.718 -17.603 4.004 1.00 92.38 142 PRO A N 1
ATOM 1113 C CA . PRO A 1 142 ? -10.338 -18.804 4.758 1.00 92.38 142 PRO A CA 1
ATOM 1114 C C . PRO A 1 142 ? -8.914 -18.795 5.341 1.00 92.38 142 PRO A C 1
ATOM 1116 O O . PRO A 1 142 ? -8.563 -19.713 6.076 1.00 92.38 142 PRO A O 1
ATOM 1119 N N . PHE A 1 143 ? -8.075 -17.813 4.998 1.00 92.56 143 PHE A N 1
ATOM 1120 C CA . PHE A 1 143 ? -6.650 -17.825 5.360 1.00 92.56 143 PHE A CA 1
ATOM 1121 C C . PHE A 1 143 ? -6.364 -17.238 6.750 1.00 92.56 143 PHE A C 1
ATOM 1123 O O . PHE A 1 143 ? -5.264 -17.423 7.265 1.00 92.56 143 PHE A O 1
ATOM 1130 N N . CYS A 1 144 ? -7.334 -16.534 7.344 1.00 92.75 144 CYS A N 1
ATOM 1131 C CA . CYS A 1 144 ? -7.281 -15.972 8.698 1.00 92.75 144 CYS A CA 1
ATOM 1132 C C . CYS A 1 144 ? -6.044 -15.090 8.964 1.00 92.75 144 CYS A C 1
ATOM 1134 O O . CYS A 1 144 ? -5.543 -15.005 10.086 1.00 92.75 144 CYS A O 1
ATOM 1136 N N . GLN A 1 145 ? -5.546 -14.403 7.930 1.00 93.62 145 GLN A N 1
ATOM 1137 C CA . GLN A 1 145 ? -4.335 -13.578 8.009 1.00 93.62 145 GLN A CA 1
ATOM 1138 C C . GLN A 1 145 ? -4.483 -12.398 8.983 1.00 93.62 145 GLN A C 1
ATOM 1140 O O . GLN A 1 145 ? -3.495 -11.944 9.558 1.00 93.62 145 GLN A O 1
ATOM 1145 N N . GLY A 1 146 ? -5.711 -11.928 9.237 1.00 94.62 146 GLY A N 1
ATOM 1146 C CA . GLY A 1 146 ? -5.970 -10.851 10.198 1.00 94.62 146 GLY A CA 1
ATOM 1147 C C . GLY A 1 146 ? -5.572 -11.192 11.638 1.00 94.62 146 GLY A C 1
ATOM 1148 O O . GLY A 1 146 ? -5.309 -10.293 12.437 1.00 94.62 146 GLY A O 1
ATOM 1149 N N . HIS A 1 147 ? -5.435 -12.477 11.978 1.00 95.38 147 HIS A N 1
ATOM 1150 C CA . HIS A 1 147 ? -4.950 -12.891 13.299 1.00 95.38 147 HIS A CA 1
ATOM 1151 C C . HIS A 1 147 ? -3.494 -12.459 13.507 1.00 95.38 147 HIS A C 1
ATOM 1153 O O . HIS A 1 147 ? -3.138 -11.967 14.577 1.00 95.38 147 HIS A O 1
ATOM 1159 N N . GLU A 1 148 ? -2.660 -12.563 12.468 1.00 95.88 148 GLU A N 1
ATOM 1160 C CA . GLU A 1 148 ? -1.268 -12.112 12.519 1.00 95.88 148 GLU A CA 1
ATOM 1161 C C . GLU A 1 148 ? -1.180 -10.590 12.710 1.00 95.88 148 GLU A C 1
ATOM 1163 O O . GLU A 1 148 ? -0.415 -10.114 13.554 1.00 95.88 148 GLU A O 1
ATOM 1168 N N . MET A 1 149 ? -2.006 -9.833 11.977 1.00 95.44 149 MET A N 1
ATOM 1169 C CA . MET A 1 149 ? -2.138 -8.378 12.122 1.00 95.44 149 MET A CA 1
ATOM 1170 C C . MET A 1 149 ? -2.463 -8.001 13.572 1.00 95.44 149 MET A C 1
ATOM 1172 O O . MET A 1 149 ? -1.769 -7.189 14.185 1.00 95.44 149 MET A O 1
ATOM 1176 N N . ALA A 1 150 ? -3.496 -8.623 14.143 1.00 95.75 150 ALA A N 1
ATOM 1177 C CA . ALA A 1 150 ? -3.969 -8.315 15.484 1.00 95.75 150 ALA A CA 1
ATOM 1178 C C . ALA A 1 150 ? -2.914 -8.613 16.556 1.00 95.75 150 ALA A C 1
ATOM 1180 O O . ALA A 1 150 ? -2.692 -7.788 17.439 1.00 95.75 150 ALA A O 1
ATOM 1181 N N . VAL A 1 151 ? -2.188 -9.732 16.444 1.00 96.25 151 VAL A N 1
ATOM 1182 C CA . VAL A 1 151 ? -1.079 -10.054 17.358 1.00 96.25 151 VAL A CA 1
ATOM 1183 C C . VAL A 1 151 ? 0.019 -8.990 17.293 1.00 96.25 151 VAL A C 1
ATOM 1185 O O . VAL A 1 151 ? 0.550 -8.580 18.325 1.00 96.25 151 VAL A O 1
ATOM 1188 N N . ARG A 1 152 ? 0.376 -8.522 16.093 1.00 96.38 152 ARG A N 1
ATOM 1189 C CA . ARG A 1 152 ? 1.419 -7.500 15.906 1.00 96.38 152 ARG A CA 1
ATOM 1190 C C . ARG A 1 152 ? 1.002 -6.126 16.425 1.00 96.38 152 ARG A C 1
ATOM 1192 O O . ARG A 1 152 ? 1.851 -5.422 16.961 1.00 96.38 152 ARG A O 1
ATOM 1199 N N . LEU A 1 153 ? -0.268 -5.756 16.284 1.00 95.69 153 LEU A N 1
ATOM 1200 C CA . LEU A 1 153 ? -0.813 -4.504 16.816 1.00 95.69 153 LEU A CA 1
ATOM 1201 C C . LEU A 1 153 ? -0.984 -4.561 18.345 1.00 95.69 153 LEU A C 1
ATOM 1203 O O . LEU A 1 153 ? -0.660 -3.600 19.037 1.00 95.69 153 LEU A O 1
ATOM 1207 N N . SER A 1 154 ? -1.410 -5.705 18.887 1.00 95.12 154 SER A N 1
ATOM 1208 C CA . SER A 1 154 ? -1.537 -5.927 20.333 1.00 95.12 154 SER A CA 1
ATOM 1209 C C . SER A 1 154 ? -0.192 -5.797 21.060 1.00 95.12 154 SER A C 1
ATOM 1211 O O . SER A 1 154 ? -0.131 -5.208 22.138 1.00 95.12 154 SER A O 1
ATOM 1213 N N . LYS A 1 155 ? 0.910 -6.251 20.440 1.00 95.44 155 LYS A N 1
ATOM 1214 C CA . LYS A 1 155 ? 2.280 -6.061 20.962 1.00 95.44 155 LYS A CA 1
ATOM 1215 C C . LYS A 1 155 ? 2.671 -4.591 21.140 1.00 95.44 155 LYS A C 1
ATOM 1217 O O . LYS A 1 155 ? 3.466 -4.290 22.022 1.00 95.44 155 LYS A O 1
ATOM 1222 N N . GLU A 1 156 ? 2.099 -3.690 20.345 1.00 93.06 156 GLU A N 1
ATOM 1223 C CA . GLU A 1 156 ? 2.327 -2.240 20.430 1.00 93.06 156 GLU A CA 1
ATOM 1224 C C . GLU A 1 156 ? 1.318 -1.537 21.362 1.00 93.06 156 GLU A C 1
ATOM 1226 O O . GLU A 1 156 ? 1.186 -0.317 21.336 1.00 93.06 156 GLU A O 1
ATOM 1231 N N . ASN A 1 157 ? 0.605 -2.295 22.207 1.00 92.19 157 ASN A 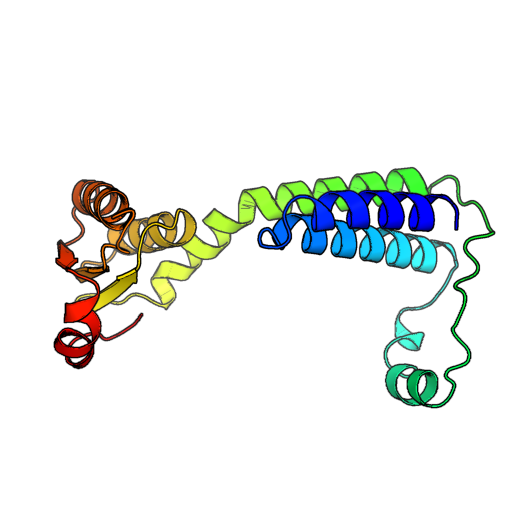N 1
ATOM 1232 C CA . ASN A 1 157 ? -0.414 -1.810 23.147 1.00 92.19 157 ASN A CA 1
ATOM 1233 C C . ASN A 1 157 ? -1.610 -1.096 22.489 1.00 92.19 157 ASN A C 1
ATOM 1235 O O . ASN A 1 157 ? -2.237 -0.231 23.106 1.00 92.19 157 ASN A O 1
ATOM 1239 N N . ILE A 1 158 ? -1.952 -1.469 21.254 1.00 95.12 158 ILE A N 1
ATOM 1240 C CA . ILE A 1 158 ? -3.174 -1.009 20.587 1.00 95.12 158 ILE A CA 1
ATOM 1241 C C . ILE A 1 158 ? -4.332 -1.919 21.006 1.00 95.12 158 ILE A C 1
ATOM 1243 O O . ILE A 1 158 ? -4.216 -3.149 20.960 1.00 95.12 158 ILE A O 1
ATOM 1247 N N . GLU A 1 159 ? -5.462 -1.325 21.398 1.00 95.56 159 GLU A N 1
ATOM 1248 C CA . GLU A 1 159 ? -6.668 -2.075 21.746 1.00 95.56 159 GLU A CA 1
ATOM 1249 C C . GLU A 1 159 ? -7.235 -2.727 20.483 1.00 95.56 159 GLU A C 1
ATOM 1251 O O . GLU A 1 159 ? -7.810 -2.062 19.626 1.00 95.56 159 GLU A O 1
ATOM 1256 N N . THR A 1 160 ? -7.020 -4.033 20.339 1.00 96.31 160 THR A N 1
ATOM 1257 C CA . THR A 1 160 ? -7.321 -4.779 19.114 1.00 96.31 160 THR A CA 1
ATOM 1258 C C . THR A 1 160 ? -8.379 -5.838 19.375 1.00 96.31 160 THR A C 1
ATOM 1260 O O . THR A 1 160 ? -8.324 -6.567 20.362 1.00 96.31 160 THR A O 1
ATOM 1263 N N . THR A 1 161 ? -9.375 -5.927 18.498 1.00 95.69 161 THR A N 1
ATOM 1264 C CA . THR A 1 161 ? -10.440 -6.935 18.566 1.00 95.69 161 THR A CA 1
ATOM 1265 C C . THR A 1 161 ? -10.511 -7.676 17.244 1.00 95.69 161 THR A C 1
ATOM 1267 O O . THR A 1 161 ? -10.751 -7.065 16.206 1.00 95.69 161 THR A O 1
ATOM 1270 N N . VAL A 1 162 ? -10.313 -8.993 17.279 1.00 96.38 162 VAL A N 1
ATOM 1271 C CA . VAL A 1 162 ? -10.480 -9.850 16.100 1.00 96.38 162 VAL A CA 1
ATOM 1272 C C . VAL A 1 162 ? -11.938 -10.271 15.985 1.00 96.38 162 VAL A C 1
ATOM 1274 O O . VAL A 1 162 ? -12.569 -10.616 16.985 1.00 96.38 162 VAL A O 1
ATOM 1277 N N . MET A 1 163 ? -12.470 -10.261 14.768 1.00 95.75 163 MET A N 1
ATOM 1278 C CA . MET A 1 163 ? -13.811 -10.754 14.471 1.00 95.75 163 MET A CA 1
ATOM 1279 C C . MET A 1 163 ? -13.846 -11.580 13.192 1.00 95.75 163 MET A C 1
ATOM 1281 O O . MET A 1 163 ? -12.980 -11.453 12.326 1.00 95.75 163 MET A O 1
ATOM 1285 N N . SER A 1 164 ? -14.898 -12.387 13.069 1.00 95.44 164 SER A N 1
ATOM 1286 C CA . SER A 1 164 ? -15.194 -13.084 11.823 1.00 95.44 164 SER A CA 1
ATOM 1287 C C . SER A 1 164 ? -15.778 -12.136 10.780 1.00 95.44 164 SER A C 1
ATOM 1289 O O . SER A 1 164 ? -16.508 -11.200 11.119 1.00 95.44 164 SER A O 1
ATOM 1291 N N . ASP A 1 165 ? -15.521 -12.417 9.503 1.00 94.62 165 ASP A N 1
ATOM 1292 C CA . ASP A 1 165 ? -15.958 -11.581 8.379 1.00 94.62 165 ASP A CA 1
ATOM 1293 C C . ASP A 1 165 ? -17.494 -11.452 8.300 1.00 94.62 165 ASP A C 1
ATOM 1295 O O . ASP A 1 165 ? -18.030 -10.446 7.838 1.00 94.62 165 ASP A O 1
ATOM 1299 N N . ALA A 1 166 ? -18.236 -12.430 8.833 1.00 95.44 166 ALA A N 1
ATOM 1300 C CA . ALA A 1 166 ? -19.697 -12.374 8.917 1.00 95.44 166 ALA A CA 1
ATOM 1301 C C . ALA A 1 166 ? -20.214 -11.282 9.878 1.00 95.44 166 ALA A C 1
ATOM 1303 O O . ALA A 1 166 ? -21.339 -10.804 9.730 1.00 95.44 166 ALA A O 1
ATOM 1304 N N . ALA A 1 167 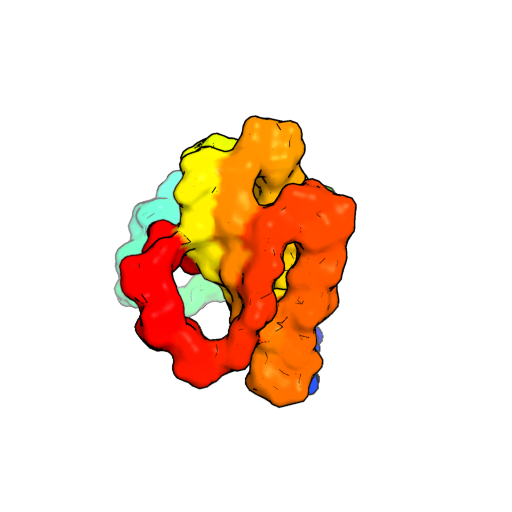? -19.407 -10.871 10.861 1.00 95.06 167 ALA A N 1
ATOM 1305 C CA . ALA A 1 167 ? -19.783 -9.872 11.859 1.00 95.06 167 ALA A CA 1
ATOM 1306 C C . ALA A 1 167 ? -19.510 -8.427 11.409 1.00 95.06 167 ALA A C 1
ATOM 1308 O O . ALA A 1 167 ? -19.920 -7.496 12.105 1.00 95.06 167 ALA A O 1
ATOM 1309 N N . ILE A 1 168 ? -18.874 -8.228 10.245 1.00 95.38 168 ILE A N 1
ATOM 1310 C CA . ILE A 1 168 ? -18.494 -6.904 9.725 1.00 95.38 168 ILE A CA 1
ATOM 1311 C C . ILE A 1 168 ? -19.700 -5.963 9.706 1.00 95.38 168 ILE A C 1
ATOM 1313 O O . ILE A 1 168 ? -19.655 -4.875 10.277 1.00 95.38 168 ILE A O 1
ATOM 1317 N N . PHE A 1 169 ? -20.817 -6.411 9.129 1.00 96.12 169 PHE A N 1
ATOM 1318 C CA . PHE A 1 169 ? -22.021 -5.588 9.007 1.00 96.12 169 PHE A CA 1
ATOM 1319 C C . PHE A 1 169 ? -22.622 -5.202 10.368 1.00 96.12 169 PHE A C 1
ATOM 1321 O O . PHE A 1 169 ? -23.089 -4.079 10.543 1.00 96.12 169 PHE A O 1
ATOM 1328 N N . ALA A 1 170 ? -22.580 -6.106 11.351 1.00 94.88 170 ALA A N 1
ATOM 1329 C CA . ALA A 1 170 ? -23.130 -5.850 12.680 1.00 94.88 170 ALA A CA 1
ATOM 1330 C C . ALA A 1 170 ? -22.331 -4.776 13.435 1.00 94.88 170 ALA A C 1
ATOM 1332 O O . ALA A 1 170 ? -22.904 -3.956 14.158 1.00 94.88 170 ALA A O 1
ATOM 1333 N N . VAL A 1 171 ? -21.009 -4.759 13.252 1.00 94.38 171 VAL A N 1
ATOM 1334 C CA . VAL A 1 171 ? -20.118 -3.842 13.972 1.00 94.38 171 VAL A CA 1
ATOM 1335 C C . VAL A 1 171 ? -19.901 -2.524 13.232 1.00 94.38 171 VAL A C 1
ATOM 1337 O O . VAL A 1 171 ? -19.585 -1.521 13.869 1.00 94.38 171 VAL A O 1
ATOM 1340 N N . MET A 1 172 ? -20.201 -2.474 11.931 1.00 93.31 172 MET A N 1
ATOM 1341 C CA . MET A 1 172 ? -20.051 -1.282 11.091 1.00 93.31 172 MET A CA 1
ATOM 1342 C C . MET A 1 172 ? -20.741 -0.029 11.661 1.00 93.31 172 MET A C 1
ATOM 1344 O O . MET A 1 172 ? -20.238 1.076 11.503 1.00 93.31 172 MET A O 1
ATOM 1348 N N . SER A 1 173 ? -21.849 -0.189 12.395 1.00 94.31 173 SER A N 1
ATOM 1349 C CA . SER A 1 173 ? -22.556 0.923 13.061 1.00 94.31 173 SER A CA 1
ATOM 1350 C C . SER A 1 173 ? -21.729 1.677 14.115 1.00 94.31 173 SER A C 1
ATOM 1352 O O . SER A 1 173 ? -22.085 2.793 14.487 1.00 94.31 173 SER A O 1
ATOM 1354 N N . ARG A 1 174 ? -20.647 1.073 14.617 1.00 92.62 174 ARG A N 1
ATOM 1355 C CA . ARG A 1 174 ? -19.769 1.621 15.663 1.00 92.62 174 ARG A CA 1
ATOM 1356 C C . ARG A 1 174 ? -18.403 2.051 15.133 1.00 92.62 174 ARG A C 1
ATOM 1358 O O . ARG A 1 174 ? -17.617 2.609 15.889 1.00 92.62 174 ARG A O 1
ATOM 1365 N N . VAL A 1 175 ? -18.113 1.763 13.867 1.00 96.50 175 VAL A N 1
ATOM 1366 C CA . VAL A 1 175 ? -16.830 2.051 13.226 1.00 96.50 175 VAL A CA 1
ATOM 1367 C C . VAL A 1 175 ? -16.827 3.492 12.730 1.00 96.50 175 VAL A C 1
ATOM 1369 O O . VAL A 1 175 ? -17.769 3.936 12.078 1.00 96.50 175 VAL A O 1
ATOM 1372 N N . ASN A 1 176 ? -15.758 4.231 13.024 1.00 96.38 176 ASN A N 1
ATOM 1373 C CA . ASN A 1 176 ? -15.590 5.601 12.544 1.00 96.38 176 ASN A CA 1
ATOM 1374 C C . ASN A 1 176 ? -14.912 5.646 11.172 1.00 96.38 176 ASN A C 1
ATOM 1376 O O . ASN A 1 176 ? -15.276 6.482 10.345 1.00 96.38 176 ASN A O 1
ATOM 1380 N N . LYS A 1 177 ? -13.914 4.782 10.946 1.00 96.56 177 LYS A N 1
ATOM 1381 C CA . LYS A 1 177 ? -13.157 4.686 9.689 1.00 96.56 177 LYS A CA 1
ATOM 1382 C C . LYS A 1 177 ? -12.826 3.231 9.360 1.00 96.56 177 LYS A C 1
ATOM 1384 O O . LYS A 1 177 ? -12.615 2.433 10.273 1.00 96.56 177 LYS A O 1
ATOM 1389 N N . VAL A 1 178 ? -12.758 2.930 8.065 1.00 94.50 178 VAL A N 1
ATOM 1390 C CA . VAL A 1 178 ? -12.293 1.653 7.498 1.00 94.50 178 VAL A CA 1
ATOM 1391 C C . VAL A 1 178 ? -11.006 1.902 6.730 1.00 94.50 178 VAL A C 1
ATOM 1393 O O . VAL A 1 178 ? -10.965 2.951 6.048 1.00 94.50 178 VAL A O 1
#

InterPro domains:
  IPR000649 Initiation factor 2B-related [PF01008] (2-178)
  IPR037171 NagB/RpiA transferase-like [SSF100950] (2-178)
  IPR042529 Initiation factor 2B-like, C-terminal [G3DSA:3.40.50.10470] (95-178)
  IPR051855 Eukaryotic initiation factor 2B subunit beta [PTHR45859] (46-178)

Foldseek 3Di:
DVVLVVLVVVLVVVCVVPVVCCVSNVVSVVLSVQLVVLLCVVVVPDPVVPVVCPVVCVVVPPDPPVCPPDDDPCSVVSSVVVVVVVVVCVVCVLVVLLVCLCVPDAAAAEEEEEADDPSVLSNLLSNLVPHAYEYEYELPPPVRRSVVSQVSCVVSVHHYHYDHPVCCVVCVVRHPYD

Sequence (178 aa):
GELMDLIRTEGQRMTAAQPSETTVGNMVRRVLKVIREEYGRLHGRSEESDQQESLHKLLTSGGLSEDFRTPYPSLRANVIEAINEMLIELEGTTDNIAMQALEHIHSNEVIMTIGYSRTVEAFLKEAARKRKFQVIVAECAPFCQGHEMAVRLSKENIETTVMSDAAIFAVMSRVNKV

Radius of gyration: 23.18 Å; chains: 1; bounding box: 47×41×61 Å